Protein AF-A0A7X4F516-F1 (afdb_monomer)

Secondary structure (DSSP, 8-state):
--HHHHHHHHHHHHHHT----HHHH-----EEEEEEEEEEEEEEEETTEEEEEEEEEEEEEEEEESSSSSS-TT-EEEEEEEEEEEEETT-----

pLDDT: mean 74.11, std 15.55, range [41.09, 93.75]

Structure (mmCIF, N/CA/C/O backbone):
data_AF-A0A7X4F516-F1
#
_entry.id   AF-A0A7X4F516-F1
#
loop_
_atom_site.group_PDB
_atom_site.id
_atom_site.type_symbol
_atom_site.label_atom_id
_atom_site.label_alt_id
_atom_site.label_comp_id
_atom_site.label_asym_id
_atom_site.label_entity_id
_atom_site.label_seq_id
_atom_site.pdbx_PDB_ins_code
_atom_site.Cartn_x
_atom_site.Cartn_y
_atom_site.Cartn_z
_atom_site.occupancy
_atom_site.B_iso_or_equiv
_atom_site.auth_seq_id
_atom_site.auth_comp_id
_atom_site.auth_asym_id
_atom_site.auth_atom_id
_atom_site.pdbx_PDB_model_num
ATOM 1 N N . MET A 1 1 ? 37.131 -43.214 -36.039 1.00 46.22 1 MET A N 1
ATOM 2 C CA . MET A 1 1 ? 35.819 -42.816 -35.475 1.00 46.22 1 MET A CA 1
ATOM 3 C C . MET A 1 1 ? 36.057 -41.559 -34.647 1.00 46.22 1 MET A C 1
ATOM 5 O O . MET A 1 1 ? 35.999 -41.619 -33.431 1.00 46.22 1 MET A O 1
ATOM 9 N N . ASP A 1 2 ? 36.382 -40.428 -35.283 1.00 52.31 2 ASP A N 1
ATOM 10 C CA . ASP A 1 2 ? 36.984 -39.292 -34.548 1.00 52.31 2 ASP A CA 1
ATOM 11 C C . ASP A 1 2 ? 36.353 -37.932 -34.863 1.00 52.31 2 ASP A C 1
ATOM 13 O O . ASP A 1 2 ? 36.721 -36.916 -34.276 1.00 52.31 2 ASP A O 1
ATOM 17 N N . PHE A 1 3 ? 35.359 -37.895 -35.754 1.00 48.78 3 PHE A N 1
ATOM 18 C CA . PHE A 1 3 ? 34.747 -36.636 -36.184 1.00 48.78 3 PHE A CA 1
ATOM 19 C C . PHE A 1 3 ? 33.652 -36.135 -35.223 1.00 48.78 3 PHE A C 1
ATOM 21 O O . PHE A 1 3 ? 33.478 -34.933 -35.043 1.00 48.78 3 PHE A O 1
ATOM 28 N N . PHE A 1 4 ? 32.972 -37.046 -34.518 1.00 49.81 4 PHE A N 1
ATOM 29 C CA . PHE A 1 4 ? 31.867 -36.708 -33.607 1.00 49.81 4 PHE A CA 1
ATOM 30 C C . PHE A 1 4 ? 32.313 -36.180 -32.233 1.00 49.81 4 PHE A C 1
ATOM 32 O O . PHE A 1 4 ? 31.546 -35.510 -31.541 1.00 49.81 4 PHE A O 1
ATOM 39 N N . ARG A 1 5 ? 33.568 -36.418 -31.829 1.00 52.41 5 ARG A N 1
ATOM 40 C CA . ARG A 1 5 ? 34.048 -36.016 -30.497 1.00 52.41 5 ARG A CA 1
ATOM 41 C C . ARG A 1 5 ? 34.376 -34.524 -30.406 1.00 52.41 5 ARG A C 1
ATOM 43 O O . ARG A 1 5 ? 34.156 -33.929 -29.361 1.00 52.41 5 ARG A O 1
ATOM 50 N N . LYS A 1 6 ? 34.844 -33.905 -31.500 1.00 53.62 6 LYS A N 1
ATOM 51 C CA . LYS A 1 6 ? 35.173 -32.466 -31.535 1.00 53.62 6 LYS A CA 1
ATOM 52 C C . LYS A 1 6 ? 33.929 -31.573 -31.544 1.00 53.62 6 LYS A C 1
ATOM 54 O O . LYS A 1 6 ? 33.945 -30.536 -30.898 1.00 53.62 6 LYS A O 1
ATOM 59 N N . SER A 1 7 ? 32.854 -31.978 -32.223 1.00 56.22 7 SER A N 1
ATOM 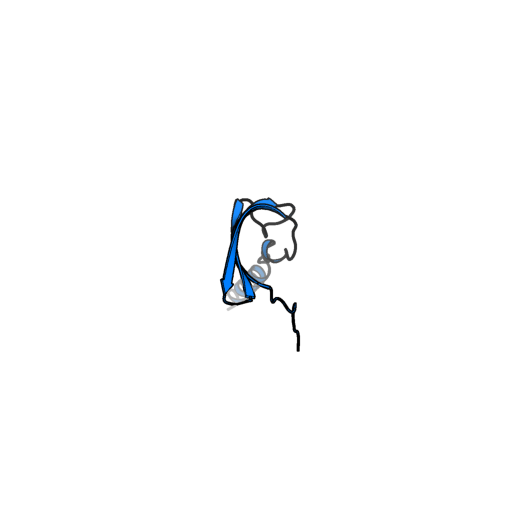60 C CA . SER A 1 7 ? 31.619 -31.179 -32.331 1.00 56.22 7 SER A CA 1
ATOM 61 C C . SER A 1 7 ? 30.905 -31.001 -30.984 1.00 56.22 7 SER A C 1
ATOM 63 O O . SER A 1 7 ? 30.439 -29.908 -30.665 1.00 56.22 7 SER A O 1
ATOM 65 N N . THR A 1 8 ? 30.904 -32.045 -30.153 1.00 58.47 8 THR A N 1
ATOM 66 C CA . THR A 1 8 ? 30.219 -32.036 -28.852 1.00 58.47 8 THR A CA 1
ATOM 67 C C . THR A 1 8 ? 30.855 -31.047 -27.867 1.00 58.47 8 THR A C 1
ATOM 69 O O . THR A 1 8 ? 30.149 -30.344 -27.150 1.00 58.47 8 THR A O 1
ATOM 72 N N . THR A 1 9 ? 32.186 -30.921 -27.869 1.00 60.22 9 THR A N 1
ATOM 73 C CA . THR A 1 9 ? 32.904 -30.001 -26.970 1.00 60.22 9 THR A CA 1
ATOM 74 C C . THR A 1 9 ? 32.600 -28.533 -27.276 1.00 60.22 9 THR A C 1
ATOM 76 O O . THR A 1 9 ? 32.477 -27.728 -26.359 1.00 60.22 9 THR A O 1
ATOM 79 N N . TRP A 1 10 ? 32.422 -28.183 -28.554 1.00 57.53 10 TRP A N 1
ATOM 80 C CA . TRP A 1 10 ? 32.080 -26.817 -28.968 1.00 57.53 10 TRP A CA 1
ATOM 81 C C . TRP A 1 10 ? 30.654 -26.415 -28.572 1.00 57.53 10 TRP A C 1
ATOM 83 O O . TRP A 1 10 ? 30.436 -25.272 -28.177 1.00 57.53 10 TRP A O 1
ATOM 93 N N . LEU A 1 11 ? 29.701 -27.352 -28.606 1.00 58.62 11 LEU A N 1
ATOM 94 C CA . LEU A 1 11 ? 28.323 -27.109 -28.161 1.00 58.62 11 LEU A CA 1
ATOM 95 C C . LEU A 1 11 ? 28.236 -26.865 -26.646 1.00 58.62 11 LEU A C 1
ATOM 97 O O . LEU A 1 11 ? 27.481 -26.002 -26.207 1.00 58.62 11 LEU A O 1
ATOM 101 N N . ILE A 1 12 ? 29.050 -27.570 -25.853 1.00 61.34 12 ILE A N 1
ATOM 102 C CA . ILE A 1 12 ? 29.114 -27.375 -24.395 1.00 61.34 12 ILE A CA 1
ATOM 103 C C . ILE A 1 12 ? 29.706 -25.999 -24.053 1.00 61.34 12 ILE A C 1
ATOM 105 O O . ILE A 1 12 ? 29.197 -25.316 -23.167 1.00 61.34 12 ILE A O 1
ATOM 109 N N . ILE A 1 13 ? 30.737 -25.556 -24.781 1.00 60.22 13 ILE A N 1
ATOM 110 C CA . ILE A 1 13 ? 31.334 -24.227 -24.579 1.00 60.22 13 ILE A CA 1
ATOM 111 C C . ILE A 1 13 ? 30.346 -23.120 -24.970 1.00 60.22 13 ILE A C 1
ATOM 113 O O . ILE A 1 13 ? 30.212 -22.150 -24.232 1.00 60.22 13 ILE A O 1
ATOM 117 N N . ALA A 1 14 ? 29.603 -23.277 -26.071 1.00 59.00 14 ALA A N 1
ATOM 118 C CA . ALA A 1 14 ? 28.599 -22.299 -26.497 1.00 59.00 14 ALA A CA 1
ATOM 119 C C . ALA A 1 14 ? 27.450 -22.129 -25.482 1.00 59.00 14 ALA A C 1
ATOM 121 O O . ALA A 1 14 ? 26.934 -21.025 -25.324 1.00 59.00 14 ALA A O 1
ATOM 122 N N . GLY A 1 15 ? 27.087 -23.191 -24.753 1.00 56.59 15 GLY A N 1
ATOM 123 C CA . GLY A 1 15 ? 26.088 -23.132 -23.682 1.00 56.59 15 GLY A CA 1
ATOM 124 C C . GLY A 1 15 ? 26.556 -22.401 -22.418 1.00 56.59 15 GLY A C 1
ATOM 125 O O . GLY A 1 15 ? 25.728 -21.846 -21.704 1.00 56.59 15 GLY A O 1
ATOM 126 N N . LEU A 1 16 ? 27.866 -22.345 -22.145 1.00 57.88 16 LEU A N 1
ATOM 127 C CA . LEU A 1 16 ? 28.406 -21.654 -20.963 1.00 57.88 16 LEU A CA 1
ATOM 128 C C . LEU A 1 16 ? 28.469 -20.127 -21.112 1.00 57.88 16 LEU A C 1
ATOM 130 O O . LEU A 1 16 ? 28.629 -19.429 -20.113 1.00 57.88 16 LEU A O 1
ATOM 134 N N . VAL A 1 17 ? 28.355 -19.603 -22.336 1.00 57.25 17 VAL A N 1
ATOM 135 C CA . VAL A 1 17 ? 28.415 -18.157 -22.619 1.00 57.25 17 VAL A CA 1
ATOM 136 C C . VAL A 1 17 ? 27.016 -17.562 -22.780 1.00 57.25 17 VAL A C 1
ATOM 138 O O . VAL A 1 17 ? 26.881 -16.453 -23.286 1.00 57.25 17 VAL A O 1
ATOM 141 N N . THR A 1 18 ? 25.951 -18.253 -22.357 1.00 57.50 18 THR A N 1
ATOM 142 C CA . THR A 1 18 ? 24.644 -17.596 -22.264 1.00 57.50 18 THR A CA 1
ATOM 143 C C . THR A 1 18 ? 24.768 -16.466 -21.243 1.00 57.50 18 THR A C 1
ATOM 145 O O . THR A 1 18 ? 24.995 -16.758 -20.064 1.00 57.50 18 THR A O 1
ATOM 148 N N . PRO A 1 19 ? 24.665 -15.189 -21.649 1.00 57.56 19 PRO A N 1
ATOM 149 C CA . PRO A 1 19 ? 24.712 -14.102 -20.694 1.00 57.56 19 PRO A CA 1
ATOM 150 C C . PRO A 1 19 ? 23.526 -14.289 -19.750 1.00 57.56 19 PRO A C 1
ATOM 152 O O . PRO A 1 19 ? 22.372 -14.271 -20.181 1.00 57.56 19 PRO A O 1
ATOM 155 N N . LEU A 1 20 ? 23.813 -14.504 -18.464 1.00 57.12 20 LEU A N 1
ATOM 156 C CA . LEU A 1 20 ? 22.821 -14.334 -17.409 1.00 57.12 20 LEU A CA 1
ATOM 157 C C . LEU A 1 20 ? 22.224 -12.946 -17.634 1.00 57.12 20 LEU A C 1
ATOM 159 O O . LEU A 1 20 ? 22.964 -11.960 -17.638 1.00 57.12 20 LEU A O 1
ATOM 163 N N . SER A 1 21 ? 20.932 -12.884 -17.966 1.00 55.12 21 SER A N 1
ATOM 164 C CA . SER A 1 21 ? 20.335 -11.644 -18.461 1.00 55.12 21 SER 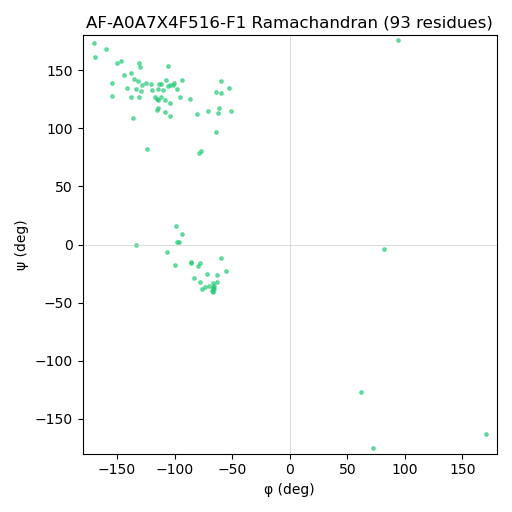A CA 1
ATOM 165 C C . SER A 1 21 ? 20.641 -10.499 -17.480 1.00 55.12 21 SER A C 1
ATOM 167 O O . SER A 1 21 ? 20.465 -10.698 -16.273 1.00 55.12 21 SER A O 1
ATOM 169 N N . PRO A 1 22 ? 21.061 -9.309 -17.944 1.00 55.47 22 PRO A N 1
ATOM 170 C CA . PRO A 1 22 ? 21.334 -8.170 -17.064 1.00 55.47 22 PRO A CA 1
ATOM 171 C C . PRO A 1 22 ? 20.146 -7.793 -16.166 1.00 55.47 22 PRO A C 1
ATOM 173 O O . PRO A 1 22 ? 20.343 -7.220 -15.098 1.00 55.47 22 PRO A O 1
ATOM 176 N N . ALA A 1 23 ? 18.923 -8.167 -16.563 1.00 54.16 23 ALA A N 1
ATOM 177 C CA . ALA A 1 23 ? 17.705 -7.975 -15.782 1.00 54.16 23 ALA A CA 1
ATOM 178 C C . ALA A 1 23 ? 17.695 -8.755 -14.450 1.00 54.16 23 ALA A C 1
ATOM 180 O O . ALA A 1 23 ? 17.052 -8.317 -13.505 1.00 54.16 23 ALA A O 1
ATOM 181 N N . LEU A 1 24 ? 18.430 -9.872 -14.346 1.00 52.19 24 LEU A N 1
ATOM 182 C CA . LEU A 1 24 ? 18.561 -10.662 -13.110 1.00 52.19 24 LEU A CA 1
ATOM 183 C C . LEU A 1 24 ? 19.669 -10.148 -12.176 1.00 52.19 24 LEU A C 1
ATOM 185 O O . LEU A 1 24 ? 19.712 -10.541 -11.015 1.00 52.19 24 LEU A O 1
ATOM 189 N N . ALA A 1 25 ? 20.575 -9.295 -12.667 1.00 58.09 25 ALA A N 1
ATOM 190 C CA . ALA A 1 25 ? 21.678 -8.751 -11.870 1.00 58.09 25 ALA A CA 1
ATOM 191 C C . ALA A 1 25 ? 21.282 -7.495 -11.078 1.00 58.09 25 ALA A C 1
ATOM 193 O O . ALA A 1 25 ? 21.994 -7.087 -10.161 1.00 58.09 25 ALA A O 1
ATOM 194 N N . GLN A 1 26 ? 20.159 -6.870 -11.431 1.00 60.34 26 GLN A N 1
ATOM 195 C CA . GLN A 1 26 ? 19.658 -5.705 -10.722 1.00 60.34 26 GLN A CA 1
ATOM 196 C C . GLN A 1 26 ? 18.925 -6.180 -9.468 1.00 60.34 26 GLN A C 1
ATOM 198 O O . GLN A 1 26 ? 17.888 -6.829 -9.544 1.00 60.34 26 GLN A O 1
ATOM 203 N N . THR A 1 27 ? 19.489 -5.874 -8.303 1.00 65.56 27 THR A N 1
ATOM 204 C CA . THR A 1 27 ? 18.886 -6.158 -6.989 1.00 65.56 27 THR A CA 1
ATOM 205 C C . THR A 1 27 ? 18.359 -4.896 -6.311 1.00 65.56 27 THR A C 1
ATOM 207 O O . THR A 1 27 ? 17.720 -4.970 -5.264 1.00 65.56 27 THR A O 1
ATOM 210 N N . SER A 1 28 ? 18.618 -3.731 -6.903 1.00 72.12 28 SER A N 1
ATOM 211 C CA . SER A 1 28 ? 18.193 -2.428 -6.413 1.00 72.12 28 SER A CA 1
ATOM 212 C C . SER A 1 28 ? 17.974 -1.463 -7.577 1.00 72.12 28 SER A C 1
ATOM 214 O O . SER A 1 28 ? 18.518 -1.632 -8.669 1.00 72.12 28 SER A O 1
ATOM 216 N N . GLY A 1 29 ? 17.143 -0.454 -7.342 1.00 77.25 29 GLY A N 1
ATOM 217 C CA . GLY A 1 29 ? 16.824 0.600 -8.295 1.00 77.25 29 GLY A CA 1
ATOM 218 C C . GLY A 1 29 ? 16.054 1.709 -7.591 1.00 77.25 29 GLY A C 1
ATOM 219 O O . GLY A 1 29 ? 15.517 1.504 -6.501 1.00 77.25 29 GLY A O 1
ATOM 220 N N . GLN A 1 30 ? 16.025 2.891 -8.196 1.00 84.88 30 GLN A N 1
ATOM 221 C CA . GLN A 1 30 ? 15.219 4.014 -7.725 1.00 84.88 30 GLN A CA 1
ATOM 222 C C . GLN A 1 30 ? 14.117 4.281 -8.736 1.00 84.88 30 GLN A C 1
ATOM 224 O O . GLN A 1 30 ? 14.358 4.251 -9.941 1.00 84.88 30 GLN A O 1
ATOM 229 N N . PHE A 1 31 ? 12.918 4.555 -8.246 1.00 87.88 31 PHE A N 1
ATOM 230 C CA . PHE A 1 31 ? 11.767 4.887 -9.068 1.00 87.88 31 PHE A CA 1
ATOM 231 C C . PHE A 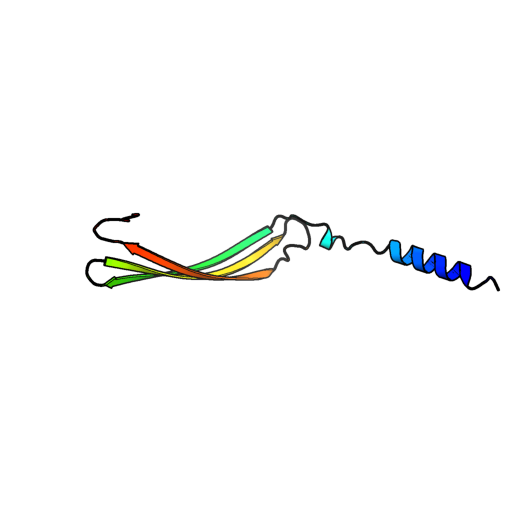1 31 ? 10.882 5.879 -8.320 1.00 87.88 31 PHE A C 1
ATOM 233 O O . PHE A 1 31 ? 10.946 5.992 -7.096 1.00 87.88 31 PHE A O 1
ATOM 240 N N . THR A 1 32 ? 10.072 6.617 -9.068 1.00 89.75 32 THR A N 1
ATOM 241 C CA . THR A 1 32 ? 9.089 7.555 -8.527 1.00 89.75 32 THR A CA 1
ATOM 242 C C . THR A 1 32 ? 7.690 7.009 -8.761 1.00 89.75 32 THR A C 1
ATOM 244 O O . THR A 1 32 ? 7.354 6.592 -9.871 1.00 89.75 32 THR A O 1
ATOM 247 N N . LEU A 1 33 ? 6.871 7.040 -7.711 1.00 91.56 33 LEU A N 1
ATOM 248 C CA . LEU A 1 33 ? 5.459 6.677 -7.745 1.00 91.56 33 LEU A CA 1
ATOM 249 C C . LEU A 1 33 ? 4.598 7.936 -7.675 1.00 91.56 33 LEU A C 1
ATOM 251 O O . LEU A 1 33 ? 4.832 8.799 -6.832 1.00 91.56 33 LEU A O 1
ATOM 255 N N . ALA A 1 34 ? 3.564 7.998 -8.506 1.00 93.75 34 ALA A N 1
ATOM 256 C CA . ALA A 1 34 ? 2.436 8.897 -8.305 1.00 93.75 34 ALA A CA 1
ATOM 257 C C . ALA A 1 34 ? 1.231 8.059 -7.884 1.00 93.75 34 ALA A C 1
ATOM 259 O O . ALA A 1 34 ? 0.873 7.110 -8.577 1.00 93.75 34 ALA A O 1
ATOM 260 N N . GLY A 1 35 ? 0.624 8.385 -6.745 1.00 93.19 35 GLY A N 1
ATOM 261 C CA . GLY A 1 35 ? -0.507 7.633 -6.209 1.00 93.19 35 GLY A CA 1
ATOM 262 C C . GLY A 1 35 ? -1.675 8.517 -5.814 1.00 93.19 35 GLY A C 1
ATOM 263 O O . GLY A 1 35 ? -1.511 9.701 -5.526 1.00 93.19 35 GLY A O 1
ATOM 264 N N . SER A 1 36 ? -2.858 7.915 -5.803 1.00 93.75 36 SER A N 1
ATOM 265 C CA . SER A 1 36 ? -4.095 8.510 -5.316 1.00 93.75 36 SER A CA 1
ATOM 266 C C . SER A 1 36 ? -4.766 7.522 -4.375 1.00 93.75 36 SER A C 1
ATOM 268 O O . SER A 1 36 ? -4.957 6.356 -4.725 1.00 93.75 36 SER A O 1
ATOM 270 N N . PHE A 1 37 ? -5.091 7.996 -3.175 1.00 92.19 37 PHE A N 1
ATOM 271 C CA . PHE A 1 37 ? -5.674 7.187 -2.115 1.00 92.19 37 PHE A CA 1
ATOM 272 C C . PHE A 1 37 ? -6.857 7.927 -1.506 1.00 92.19 37 PHE A C 1
ATOM 274 O O . PHE A 1 37 ? -6.763 9.117 -1.196 1.00 92.19 37 PHE A O 1
ATOM 281 N N . ALA A 1 38 ? -7.956 7.209 -1.330 1.00 92.25 38 ALA A N 1
ATOM 282 C CA . ALA A 1 38 ? -9.124 7.644 -0.594 1.00 92.25 38 ALA A CA 1
ATOM 283 C C . ALA A 1 38 ? -9.137 6.953 0.768 1.00 92.25 38 ALA A C 1
ATOM 285 O O . ALA A 1 38 ? -8.870 5.756 0.877 1.00 92.25 38 ALA A O 1
ATOM 286 N N . TYR A 1 39 ? -9.465 7.730 1.794 1.00 89.44 39 TYR A N 1
ATOM 287 C CA . TYR A 1 39 ? -9.661 7.240 3.147 1.00 89.44 39 TYR A CA 1
ATOM 288 C C . TYR A 1 39 ? -11.116 7.466 3.526 1.00 89.44 39 TYR A C 1
ATOM 290 O O . TYR A 1 39 ? -11.594 8.600 3.452 1.00 89.44 39 TYR A O 1
ATOM 298 N N . SER A 1 40 ? -11.802 6.409 3.944 1.00 88.38 40 SER A N 1
ATOM 299 C CA . SER A 1 40 ? -13.131 6.509 4.536 1.00 88.38 40 SER A CA 1
ATOM 300 C C . SER A 1 40 ? -13.064 6.017 5.967 1.00 88.38 40 SER A C 1
ATOM 302 O O . SER A 1 40 ? -12.595 4.908 6.219 1.00 88.38 40 SER A O 1
ATOM 304 N N . TYR A 1 41 ? -13.533 6.840 6.897 1.00 89.06 41 TYR A N 1
ATOM 305 C CA . TYR A 1 41 ? -13.610 6.494 8.308 1.00 89.06 41 TYR A CA 1
ATOM 306 C C . TYR A 1 41 ? -15.036 6.679 8.797 1.00 89.06 41 TYR A C 1
ATOM 308 O O . TYR A 1 41 ? -15.690 7.673 8.479 1.00 89.06 41 TYR A O 1
ATOM 316 N N . GLU A 1 42 ? -15.485 5.738 9.610 1.00 86.75 42 GLU A N 1
ATOM 317 C CA . GLU A 1 42 ? -16.764 5.772 10.292 1.00 86.75 42 GLU A CA 1
ATOM 318 C C . GLU A 1 42 ? -16.547 5.519 11.781 1.00 86.75 42 GLU A C 1
ATOM 320 O O . GLU A 1 42 ? -15.776 4.643 12.185 1.00 86.75 42 GLU A O 1
ATOM 325 N N . GLN A 1 43 ? -17.243 6.301 12.602 1.00 88.00 43 GLN A N 1
ATOM 326 C CA . GLN A 1 43 ? -17.317 6.063 14.034 1.00 88.00 43 GLN A CA 1
ATOM 327 C C . GLN A 1 43 ? -18.575 5.262 14.348 1.00 88.00 43 GLN A C 1
ATOM 329 O O . GLN A 1 43 ? -19.682 5.652 13.983 1.00 88.00 43 GLN A O 1
ATOM 334 N N . ILE A 1 44 ? -18.400 4.157 15.058 1.00 84.81 44 ILE A N 1
ATOM 335 C CA . ILE A 1 44 ? -19.465 3.255 15.472 1.00 84.81 44 ILE A CA 1
ATOM 336 C C . ILE A 1 44 ? -19.534 3.304 16.995 1.00 84.81 44 ILE A C 1
ATOM 338 O O . ILE A 1 44 ? -18.602 2.892 17.687 1.00 84.81 44 ILE A O 1
ATOM 342 N N . GLN A 1 45 ? -20.652 3.791 17.528 1.00 86.56 45 GLN A N 1
ATOM 343 C CA . GLN A 1 45 ? -20.887 3.783 18.968 1.00 86.56 45 GLN A CA 1
ATOM 344 C C . GLN A 1 45 ? -21.508 2.451 19.389 1.00 86.56 45 GLN A C 1
ATOM 346 O O . GLN A 1 45 ? -22.567 2.069 18.888 1.00 86.56 45 GLN A O 1
ATOM 351 N N . HIS A 1 46 ? -20.895 1.758 20.348 1.00 81.12 46 HIS A N 1
ATOM 352 C CA . HIS A 1 46 ? -21.470 0.547 20.928 1.00 81.12 46 HIS A CA 1
ATOM 353 C C . HIS A 1 46 ? -21.310 0.552 22.451 1.00 81.12 46 HIS A C 1
ATOM 355 O O . HIS A 1 46 ? -20.213 0.422 22.995 1.00 81.12 46 HIS A O 1
ATOM 361 N N . GLY A 1 47 ? -22.428 0.735 23.159 1.00 85.12 47 GLY A N 1
ATOM 362 C CA . GLY A 1 47 ? -22.416 0.938 24.606 1.00 85.12 47 GLY A CA 1
ATOM 363 C C . GLY A 1 47 ? -21.654 2.213 24.987 1.00 85.12 47 GLY A C 1
ATOM 364 O O . GLY A 1 47 ? -21.955 3.290 24.480 1.00 85.12 47 GLY A O 1
ATOM 365 N N . GLY A 1 48 ? -20.674 2.084 25.887 1.00 83.69 48 GLY A N 1
ATOM 366 C CA . GLY A 1 48 ? -19.795 3.179 26.324 1.00 83.69 48 GLY A CA 1
ATOM 367 C C . GLY A 1 48 ? -18.473 3.292 25.554 1.00 83.69 48 GLY A C 1
ATOM 368 O O . GLY A 1 48 ? -17.603 4.047 25.980 1.00 83.69 48 GLY A O 1
ATOM 369 N N . THR A 1 49 ? -18.310 2.531 24.469 1.00 75.69 49 THR A N 1
ATOM 370 C CA . THR A 1 49 ? -17.077 2.465 23.673 1.00 75.69 49 THR A CA 1
ATOM 371 C C . THR A 1 49 ? -17.323 3.036 22.281 1.00 75.69 49 THR A C 1
ATOM 373 O O . THR A 1 49 ? -18.360 2.762 21.665 1.00 75.69 49 THR A O 1
ATOM 376 N N . THR A 1 50 ? -16.365 3.820 21.789 1.00 83.75 50 THR A N 1
ATOM 377 C CA . THR A 1 50 ? -16.371 4.367 20.430 1.00 83.75 50 THR A CA 1
ATOM 378 C C . THR A 1 50 ? -15.388 3.573 19.584 1.00 83.75 50 THR A C 1
ATOM 380 O O . THR A 1 50 ? -14.202 3.502 19.890 1.00 83.75 50 THR A O 1
ATOM 383 N N . PHE A 1 51 ? -15.862 2.978 18.499 1.00 82.56 51 PHE A N 1
ATOM 384 C CA . PHE A 1 51 ? -15.015 2.300 17.526 1.00 82.56 51 PHE A CA 1
ATOM 385 C C . PHE A 1 51 ? -14.820 3.212 16.323 1.00 82.56 51 PHE A C 1
ATOM 387 O O . PHE A 1 51 ? -15.775 3.816 15.855 1.00 82.56 51 PHE A O 1
ATOM 394 N N . THR A 1 52 ? -13.605 3.305 15.796 1.00 85.94 52 THR A N 1
ATOM 395 C CA . THR A 1 52 ? -13.358 3.883 14.471 1.00 85.94 52 THR A CA 1
ATOM 396 C C . THR A 1 52 ? -12.990 2.747 13.535 1.00 85.94 52 THR A C 1
ATOM 398 O O . THR A 1 52 ? -11.965 2.092 13.716 1.00 85.94 52 THR A O 1
ATOM 401 N N . GLY A 1 53 ? -13.843 2.495 12.552 1.00 85.44 53 GLY A N 1
ATOM 402 C CA . GLY A 1 53 ? -13.561 1.603 11.436 1.00 85.44 53 GLY A CA 1
ATOM 403 C C . GLY A 1 53 ? -13.308 2.423 10.181 1.00 85.44 53 GLY A C 1
ATOM 404 O O . GLY A 1 53 ? -13.796 3.542 10.047 1.00 85.44 53 GLY A O 1
ATOM 405 N N . GLY A 1 54 ? -12.547 1.888 9.242 1.00 87.94 54 GLY A N 1
ATOM 406 C CA . GLY A 1 54 ? -12.326 2.566 7.981 1.00 87.94 54 GLY A CA 1
ATOM 407 C C . GLY A 1 54 ? -11.636 1.706 6.946 1.00 87.94 54 GLY A C 1
ATOM 408 O O . GLY A 1 54 ? -11.176 0.596 7.221 1.00 87.94 54 GLY A O 1
ATOM 409 N N . ASN A 1 55 ? -11.548 2.246 5.741 1.00 88.88 55 ASN A N 1
ATOM 410 C CA . ASN A 1 55 ? -10.767 1.679 4.662 1.00 88.88 55 ASN A CA 1
ATOM 411 C C . ASN A 1 55 ? -9.865 2.741 4.026 1.00 88.88 55 ASN A C 1
ATOM 413 O O . ASN A 1 55 ? -10.126 3.946 4.049 1.00 88.88 55 ASN A O 1
ATOM 417 N N . LEU A 1 56 ? -8.767 2.251 3.471 1.00 88.00 56 LEU A N 1
ATOM 418 C CA . LEU A 1 56 ? -7.923 2.952 2.525 1.00 88.00 56 LEU A CA 1
ATOM 419 C C . LEU A 1 56 ? -8.050 2.193 1.217 1.00 88.00 56 LEU A C 1
ATOM 421 O O . LEU A 1 56 ? -7.777 0.994 1.176 1.00 88.00 56 LEU A O 1
ATOM 425 N N . GLU A 1 57 ? -8.428 2.887 0.156 1.00 93.56 57 GLU A N 1
ATOM 426 C CA . GLU A 1 57 ? -8.475 2.332 -1.192 1.00 93.56 57 GLU A CA 1
ATOM 427 C C . GLU A 1 57 ? -7.782 3.280 -2.158 1.00 93.56 57 GLU A C 1
ATOM 429 O O . GLU A 1 57 ? -7.898 4.502 -2.058 1.00 93.56 57 GLU A O 1
ATOM 434 N N . GLY A 1 58 ? -7.034 2.729 -3.102 1.00 91.88 58 GLY A N 1
ATOM 435 C CA . GLY A 1 58 ? -6.360 3.547 -4.088 1.00 91.88 58 GLY A CA 1
ATOM 436 C C . GLY A 1 58 ? -5.378 2.770 -4.930 1.00 91.88 58 GLY A C 1
ATOM 437 O O . GLY A 1 58 ? -5.386 1.538 -4.996 1.00 91.88 58 GLY A O 1
ATOM 438 N N . GLY A 1 59 ? -4.504 3.518 -5.577 1.00 93.38 59 GLY A N 1
ATOM 439 C CA . GLY A 1 59 ? -3.454 2.939 -6.381 1.00 93.38 59 GLY A CA 1
ATOM 440 C C . GLY A 1 59 ? -2.316 3.905 -6.624 1.00 93.38 59 GLY A C 1
ATOM 441 O O . GLY A 1 59 ? -2.409 5.104 -6.357 1.00 93.38 59 GLY A O 1
ATOM 442 N N . ALA A 1 60 ? -1.228 3.354 -7.138 1.00 92.62 60 ALA A N 1
ATOM 443 C CA . ALA A 1 60 ? -0.055 4.109 -7.528 1.00 92.62 60 ALA A CA 1
ATOM 444 C C . ALA A 1 60 ? 0.498 3.602 -8.855 1.00 92.62 60 ALA A C 1
ATOM 446 O O . ALA A 1 60 ? 0.437 2.411 -9.154 1.00 92.62 60 ALA A O 1
ATOM 447 N N . THR A 1 61 ? 1.070 4.513 -9.627 1.00 93.25 61 THR A N 1
ATOM 448 C CA . THR A 1 61 ? 1.704 4.239 -10.912 1.00 93.25 61 THR A CA 1
ATOM 449 C C . THR A 1 61 ? 3.160 4.665 -10.848 1.00 93.25 61 THR A C 1
ATOM 451 O O . THR A 1 61 ? 3.478 5.736 -10.323 1.00 93.25 61 THR A O 1
ATOM 454 N N . ILE A 1 62 ? 4.058 3.853 -11.401 1.00 91.00 62 ILE A N 1
ATOM 455 C CA . ILE A 1 62 ? 5.454 4.258 -11.598 1.00 91.00 62 ILE A CA 1
ATOM 456 C C . ILE A 1 62 ? 5.488 5.301 -12.713 1.00 91.00 62 ILE A C 1
ATOM 458 O O . ILE A 1 62 ? 5.174 4.991 -13.859 1.00 91.00 62 ILE A O 1
ATOM 462 N N . VAL A 1 63 ? 5.865 6.534 -12.379 1.00 91.44 63 VAL A N 1
ATOM 463 C CA . VAL A 1 63 ? 5.926 7.659 -13.331 1.00 91.44 63 VAL A CA 1
ATOM 464 C C . VAL A 1 63 ? 7.335 7.940 -13.836 1.00 91.44 63 VAL A C 1
ATOM 466 O O . VAL A 1 63 ? 7.494 8.630 -14.835 1.00 91.44 63 VAL A O 1
ATOM 469 N N . SER A 1 64 ? 8.355 7.431 -13.146 1.00 88.81 64 SER A N 1
ATOM 470 C CA . SER A 1 64 ? 9.737 7.508 -13.606 1.00 88.81 64 SER A CA 1
ATOM 471 C C . SER A 1 64 ? 10.566 6.378 -13.013 1.00 88.81 64 SER A C 1
ATOM 473 O O . SER A 1 64 ? 10.431 6.071 -11.824 1.00 88.81 64 SER A O 1
ATOM 475 N N . SER A 1 65 ? 11.441 5.788 -13.823 1.00 85.12 65 SER A N 1
ATOM 476 C CA . SER A 1 65 ? 12.417 4.789 -13.398 1.00 85.12 65 SER A CA 1
ATOM 477 C C . SER A 1 65 ? 13.829 5.343 -13.557 1.00 85.12 65 SER A C 1
ATOM 479 O O . SER A 1 65 ? 14.267 5.683 -14.652 1.00 85.12 65 SER A O 1
ATOM 481 N N . GLY A 1 66 ? 14.548 5.476 -12.444 1.00 72.44 66 GLY A N 1
ATOM 482 C CA . GLY A 1 66 ? 15.871 6.093 -12.420 1.00 72.44 66 GLY A CA 1
ATOM 483 C C . GLY A 1 66 ? 16.961 5.180 -12.973 1.00 72.44 66 GLY A C 1
ATOM 484 O O . GLY A 1 66 ? 17.869 5.659 -13.648 1.00 72.44 66 GLY A O 1
ATOM 485 N N . GLN A 1 67 ? 16.892 3.872 -12.689 1.00 67.94 67 GLN A N 1
ATOM 486 C CA . GLN A 1 67 ? 17.858 2.880 -13.171 1.00 67.94 67 GLN A CA 1
ATOM 487 C C . GLN A 1 67 ? 17.238 1.481 -13.249 1.00 67.94 67 GLN A C 1
ATOM 489 O O . GLN A 1 67 ? 16.750 0.952 -12.251 1.00 67.94 67 GLN A O 1
ATOM 494 N N . GLY A 1 68 ? 17.373 0.855 -14.420 1.00 63.34 68 GLY A N 1
ATOM 495 C CA . GLY A 1 68 ? 17.106 -0.566 -14.607 1.00 63.34 68 GLY A CA 1
ATOM 496 C C . GLY A 1 68 ? 15.701 -0.931 -15.084 1.00 63.34 68 GLY A C 1
ATOM 497 O O . GLY A 1 68 ? 14.840 -0.081 -15.265 1.00 63.34 68 GLY A O 1
ATOM 498 N N . SER A 1 69 ? 15.488 -2.225 -15.333 1.00 69.25 69 SER A N 1
ATOM 499 C CA . SER A 1 69 ? 14.216 -2.782 -15.820 1.00 69.25 69 SER A CA 1
ATOM 500 C C . SER A 1 69 ? 13.328 -3.336 -14.702 1.00 69.25 69 SER A C 1
ATOM 502 O O . SER A 1 69 ? 12.275 -3.897 -14.986 1.00 69.25 69 SER A O 1
ATOM 504 N N . LEU A 1 70 ? 13.760 -3.219 -13.441 1.00 74.56 70 LEU A N 1
ATOM 505 C CA . LEU A 1 70 ? 13.040 -3.740 -12.273 1.00 74.56 70 LEU A CA 1
ATOM 506 C C . LEU A 1 70 ? 11.711 -3.030 -12.010 1.00 74.56 70 LEU A C 1
ATOM 508 O O . LEU A 1 70 ? 10.774 -3.656 -11.524 1.00 74.56 70 LEU A O 1
ATOM 512 N N . PHE A 1 71 ? 11.642 -1.736 -12.323 1.00 80.19 71 PHE A N 1
ATOM 513 C CA . PHE A 1 71 ? 10.474 -0.893 -12.082 1.00 80.19 71 PHE A CA 1
ATOM 514 C C . PHE A 1 71 ? 10.037 -0.257 -13.404 1.00 80.19 71 PHE A C 1
ATOM 516 O O . PHE A 1 71 ? 10.455 0.864 -13.705 1.00 80.19 71 PHE A O 1
ATOM 523 N N . PRO A 1 72 ? 9.271 -0.981 -14.240 1.00 82.94 72 PRO A N 1
ATOM 524 C CA . PRO A 1 72 ? 8.754 -0.451 -15.492 1.00 82.94 72 PRO A CA 1
ATOM 525 C C . PRO A 1 72 ? 7.864 0.770 -15.259 1.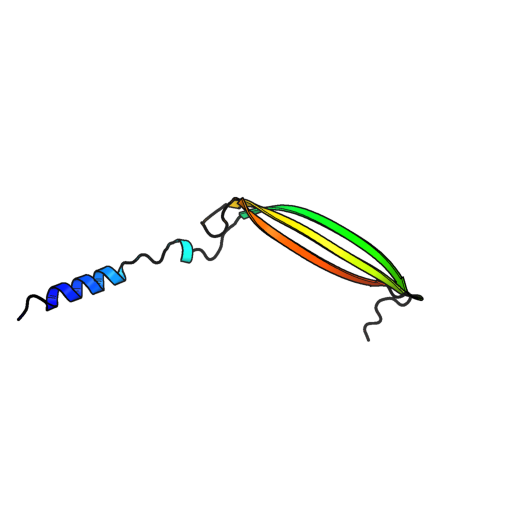00 82.94 72 PRO A C 1
ATOM 527 O O . PRO A 1 72 ? 6.926 0.732 -14.460 1.00 82.94 72 PRO A O 1
ATOM 530 N N . GLU A 1 73 ? 8.129 1.845 -15.997 1.00 89.00 73 GLU A N 1
ATOM 531 C CA . GLU A 1 73 ? 7.230 2.997 -16.040 1.00 89.00 73 GLU A CA 1
ATOM 532 C C . GLU A 1 73 ? 5.847 2.577 -16.556 1.00 89.00 73 GLU A C 1
ATOM 534 O O . GLU A 1 73 ? 5.716 1.739 -17.450 1.00 89.00 73 GLU A O 1
ATOM 539 N N . GLY A 1 74 ? 4.798 3.137 -15.958 1.00 87.06 74 GLY A N 1
ATOM 540 C CA . GLY A 1 74 ? 3.410 2.779 -16.238 1.00 87.06 74 GLY A CA 1
ATOM 541 C C . GLY A 1 74 ? 2.907 1.533 -15.503 1.00 87.06 74 GLY A C 1
ATOM 542 O O . GLY A 1 74 ? 1.716 1.233 -15.595 1.00 87.06 74 GLY A O 1
ATOM 543 N N . GLN A 1 75 ? 3.751 0.819 -14.746 1.00 86.06 75 GLN A N 1
ATOM 544 C CA . GLN A 1 75 ? 3.272 -0.256 -13.876 1.00 86.06 75 GLN A CA 1
ATOM 545 C C . GLN A 1 75 ? 2.364 0.314 -12.779 1.00 86.06 75 GLN A C 1
ATOM 547 O O . GLN A 1 75 ? 2.721 1.281 -12.104 1.00 86.06 75 GLN A O 1
ATOM 552 N N . ASN A 1 76 ? 1.200 -0.317 -12.604 1.00 87.94 76 ASN A N 1
ATOM 553 C CA . ASN A 1 76 ? 0.180 0.084 -11.640 1.00 87.94 76 ASN A CA 1
ATOM 554 C C . ASN A 1 76 ? 0.125 -0.883 -10.456 1.00 87.94 76 ASN A C 1
ATOM 556 O O . ASN A 1 76 ? 0.198 -2.101 -10.627 1.00 87.94 76 ASN A O 1
ATOM 560 N N . PHE A 1 77 ? -0.086 -0.325 -9.272 1.00 86.62 77 PHE A N 1
ATOM 561 C CA . PHE A 1 77 ? -0.332 -1.036 -8.029 1.00 86.62 77 PHE A CA 1
ATOM 562 C C . PHE A 1 77 ? -1.697 -0.622 -7.501 1.00 86.62 77 PHE A C 1
ATOM 564 O O . PHE A 1 77 ? -1.997 0.568 -7.440 1.00 86.62 77 PHE A O 1
ATOM 571 N N . LEU A 1 78 ? -2.509 -1.598 -7.109 1.00 89.69 78 LEU A N 1
ATOM 572 C CA . LEU A 1 78 ? -3.741 -1.355 -6.369 1.00 89.69 78 LEU A CA 1
ATOM 573 C C . LEU A 1 78 ? -3.478 -1.633 -4.895 1.00 89.69 78 LEU A C 1
ATOM 575 O O . LEU A 1 78 ? -2.803 -2.607 -4.558 1.00 89.69 78 LEU A O 1
ATOM 579 N N . GLN A 1 79 ? -4.015 -0.784 -4.028 1.00 85.62 79 GLN A N 1
ATOM 580 C CA . GLN A 1 79 ? -3.900 -0.930 -2.588 1.00 85.62 79 GLN A CA 1
ATOM 581 C C . GLN A 1 79 ? -5.278 -0.828 -1.944 1.00 85.62 79 GLN A C 1
ATOM 583 O O . GLN A 1 79 ? -6.048 0.088 -2.227 1.00 85.62 79 GLN A O 1
ATOM 588 N N . SER A 1 80 ? -5.563 -1.779 -1.060 1.00 88.00 80 SER A N 1
ATOM 589 C CA . SER A 1 80 ? -6.742 -1.775 -0.205 1.00 88.00 80 SER A CA 1
ATOM 590 C C . SER A 1 80 ? -6.324 -2.227 1.192 1.00 88.00 80 SER A C 1
ATOM 592 O O . SER A 1 80 ? -5.674 -3.264 1.335 1.00 88.00 80 SER A O 1
ATOM 594 N N . CYS A 1 81 ? -6.655 -1.435 2.208 1.00 85.75 81 CYS A N 1
ATOM 595 C CA . CYS A 1 81 ? -6.374 -1.726 3.611 1.00 85.75 81 CYS A CA 1
ATOM 596 C C . CYS A 1 81 ? -7.613 -1.426 4.458 1.00 85.75 81 CYS A C 1
ATOM 598 O O . CYS A 1 81 ? -8.287 -0.424 4.236 1.00 85.75 81 CYS A O 1
ATOM 600 N N . VAL A 1 82 ? -7.872 -2.250 5.473 1.00 84.44 82 VAL A N 1
ATOM 601 C CA . VAL A 1 82 ? -8.881 -1.970 6.507 1.00 84.44 82 VAL A CA 1
ATOM 602 C C . VAL A 1 82 ? -8.173 -1.389 7.727 1.00 84.44 82 VAL A C 1
ATOM 604 O O . VAL A 1 82 ? -7.142 -1.911 8.151 1.00 84.44 82 VAL A O 1
ATOM 607 N N . VAL A 1 83 ? -8.719 -0.313 8.286 1.00 79.38 83 VAL A N 1
ATOM 608 C C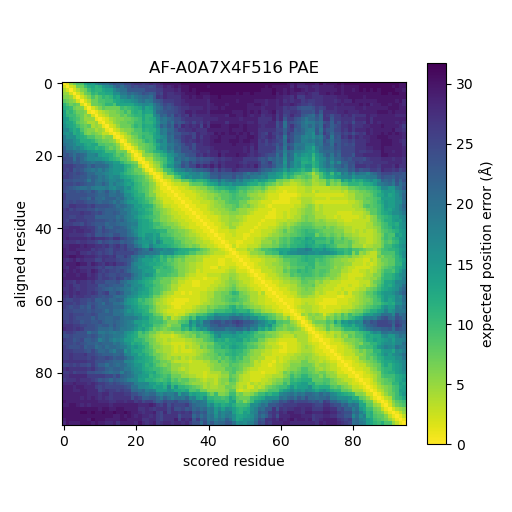A . VAL A 1 83 ? -8.231 0.340 9.504 1.00 79.38 83 VAL A CA 1
ATOM 609 C C . VAL A 1 83 ? -9.287 0.187 10.590 1.00 79.38 83 VAL A C 1
ATOM 611 O O . VAL A 1 83 ? -10.471 0.407 10.350 1.00 79.38 83 VAL A O 1
ATOM 614 N N . PHE A 1 84 ? -8.866 -0.198 11.790 1.00 79.31 84 PHE A N 1
ATOM 615 C CA . PHE A 1 84 ? -9.749 -0.329 12.943 1.00 79.31 84 PHE A CA 1
ATOM 616 C C . PHE A 1 84 ? -9.032 0.150 14.203 1.00 79.31 84 PHE A C 1
ATOM 618 O O . PHE A 1 84 ? -7.877 -0.209 14.436 1.00 79.31 84 PHE A O 1
ATOM 625 N N . SER A 1 85 ? -9.719 0.939 15.020 1.00 79.25 85 SER A N 1
ATOM 626 C CA . SER A 1 85 ? -9.257 1.359 16.340 1.00 79.25 85 SER A CA 1
ATOM 627 C C . SER A 1 85 ? -10.421 1.448 17.321 1.00 79.25 85 SER A C 1
ATOM 629 O O . SER A 1 85 ? -11.520 1.855 16.951 1.00 79.25 85 SER A O 1
ATOM 631 N N . GLU A 1 86 ? -10.163 1.130 18.583 1.00 76.69 86 GLU A N 1
ATOM 632 C CA . GLU A 1 86 ? -11.127 1.218 19.679 1.00 76.69 86 GLU A CA 1
ATOM 633 C C . GLU A 1 86 ? -10.707 2.330 20.648 1.00 76.69 86 GLU A C 1
ATOM 635 O O . GLU A 1 86 ? -9.580 2.33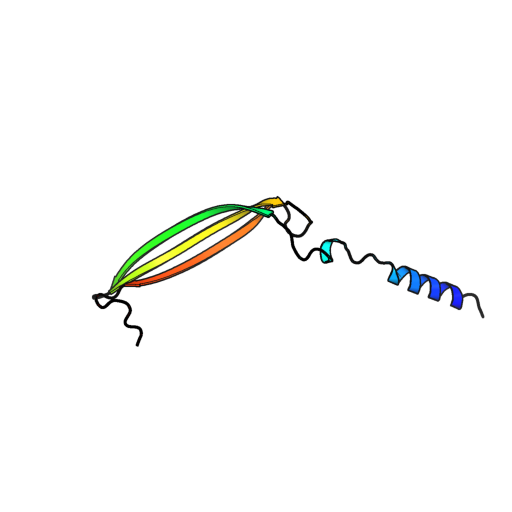6 21.143 1.00 76.69 86 GLU A O 1
ATOM 640 N N . GLU A 1 87 ? -11.613 3.263 20.937 1.00 68.12 87 GLU A N 1
ATOM 641 C CA . GLU A 1 87 ? -11.474 4.239 22.012 1.00 68.12 87 GLU A CA 1
ATOM 642 C C . GLU A 1 87 ? -12.373 3.824 23.185 1.00 68.12 87 GLU A C 1
ATOM 644 O O . GLU A 1 87 ? -13.605 3.876 23.119 1.00 68.12 87 GLU A O 1
ATOM 649 N N . SER A 1 88 ? -11.740 3.403 24.281 1.00 58.47 88 SER A N 1
ATOM 650 C CA . SER A 1 88 ? -12.414 3.120 25.548 1.00 58.47 88 SER A CA 1
ATOM 651 C C . SER A 1 88 ? -12.367 4.358 26.449 1.00 58.47 88 SER A C 1
ATOM 653 O O . SER A 1 88 ? -11.331 5.015 26.554 1.00 58.47 88 SER A O 1
ATOM 655 N N . ALA A 1 89 ? -13.446 4.637 27.190 1.00 62.28 89 ALA A N 1
ATOM 656 C CA . ALA A 1 89 ? -13.483 5.723 28.180 1.00 62.28 89 ALA A CA 1
ATOM 657 C C . ALA A 1 89 ? -12.432 5.582 29.309 1.00 62.28 89 ALA A C 1
ATOM 659 O O . ALA A 1 89 ? -12.220 6.519 30.077 1.00 62.28 89 ALA A O 1
ATOM 660 N N . ARG A 1 90 ? -11.778 4.417 29.434 1.00 60.38 90 ARG A N 1
ATOM 661 C CA . ARG A 1 90 ? -10.668 4.168 30.370 1.00 60.38 90 ARG A CA 1
ATOM 662 C C . ARG A 1 90 ? -9.280 4.289 29.720 1.00 60.38 90 ARG A C 1
ATOM 664 O O . ARG A 1 90 ? -8.288 4.063 30.404 1.00 60.38 90 ARG A O 1
ATOM 671 N N . GLY A 1 91 ? -9.194 4.643 28.435 1.00 56.53 91 GLY A N 1
ATOM 672 C CA . GLY A 1 91 ? -7.969 4.531 27.639 1.00 56.53 91 GLY A CA 1
ATOM 673 C C . GLY A 1 91 ? -7.623 3.075 27.290 1.00 56.53 91 GLY A C 1
ATOM 674 O O . GLY A 1 91 ? -8.401 2.158 27.565 1.00 56.53 91 GLY A O 1
ATOM 675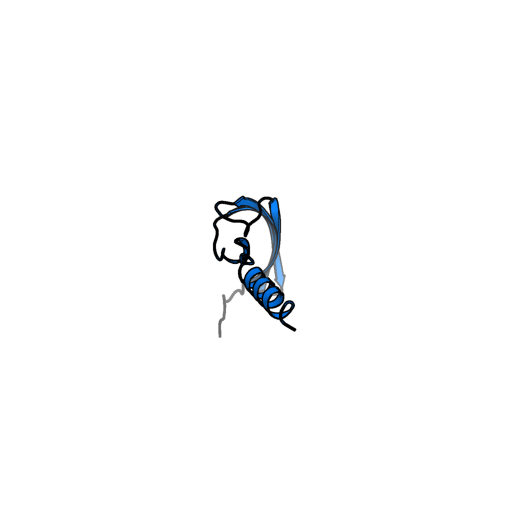 N N . LEU A 1 92 ? -6.465 2.860 26.656 1.00 50.06 92 LEU A N 1
ATOM 676 C CA . LEU A 1 92 ? -5.893 1.534 26.372 1.00 50.06 92 LEU A CA 1
ATOM 677 C C . LEU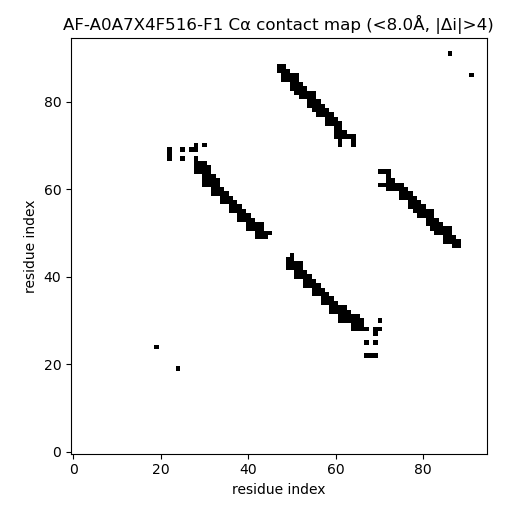 A 1 92 ? -5.547 0.817 27.696 1.00 50.06 92 LEU A C 1
ATOM 679 O O . LEU A 1 92 ? -4.478 1.047 28.258 1.00 50.06 92 LEU A O 1
ATOM 683 N N . ASP A 1 93 ? -6.431 -0.051 28.202 1.00 54.12 93 ASP A N 1
ATOM 684 C CA . ASP A 1 93 ? -6.107 -0.974 29.306 1.00 54.12 93 ASP A CA 1
ATOM 685 C C . ASP A 1 93 ? -5.320 -2.163 28.728 1.00 54.12 93 ASP A C 1
ATOM 687 O O . ASP A 1 93 ? -5.867 -3.224 28.429 1.00 54.12 93 ASP A O 1
ATOM 691 N N . LEU A 1 94 ? -4.026 -1.938 28.481 1.00 43.47 94 LEU A N 1
ATOM 69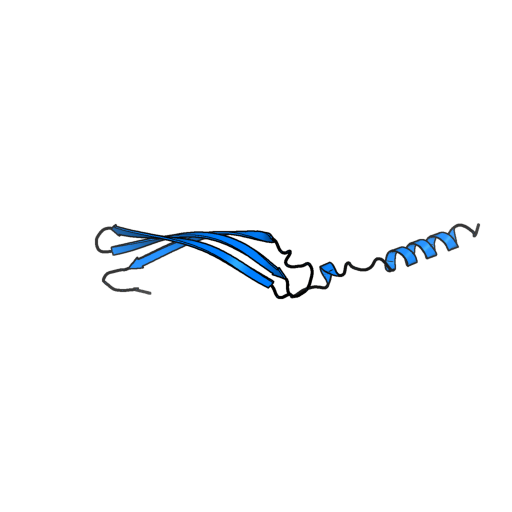2 C CA . LEU A 1 94 ? -3.055 -2.976 28.129 1.00 43.47 94 LEU A CA 1
ATOM 693 C C . LEU A 1 94 ? -2.664 -3.736 29.405 1.00 43.47 94 LEU A C 1
ATOM 695 O O . LEU A 1 94 ? -1.630 -3.443 30.010 1.00 43.47 94 LEU A O 1
ATOM 699 N N . LYS A 1 95 ? -3.505 -4.674 29.839 1.00 41.09 95 LYS A N 1
ATOM 700 C CA . LYS A 1 95 ? -3.153 -5.665 30.865 1.00 41.09 95 LYS A CA 1
ATOM 701 C C . LYS A 1 95 ? -2.874 -7.025 30.258 1.00 41.09 95 LYS A C 1
ATOM 703 O O . LYS A 1 95 ? -3.665 -7.451 29.390 1.00 41.09 95 LYS A O 1
#

Mean predicted aligned error: 14.77 Å

Radius of gyration: 28.25 Å; Cα contacts (8 Å, |Δi|>4): 142; chains: 1; bounding box: 59×52×67 Å

Nearest PDB structures (foldseek):
  4v2t-assembly1_A  TM=5.072E-01  e=6.920E+00  Pleurotus ostreatus
  8b6w-assembly1_A  TM=3.442E-01  e=5.828E+00  Pseudomonas monteilii
  7nyd-assembly1_D  TM=2.926E-01  e=7.328E+00  Homo sapiens
  7nyc-assembly1_B  TM=2.789E-01  e=9.213E+00  Homo sapiens

Sequence (95 aa):
MDFFRKSTTWLIIAGLVTPLSPALAQTSGQFTLAGSFAYSYEQIQHGGTTFTGGNLEGGATIVSSGQGSLFPEGQNFLQSCVVFSEESARGLDLK

Foldseek 3Di:
DPPVVVVVVVVVVVVVPPPPPVQVVDPDWDFDKDKDKDKDWDWDDDPQKIKIKIKIWIKIFTCGTPDHDPHDGGDMDTDMDIDIDIDHPVGPPPD

Solvent-accessible surface area (backbone atoms only — not comparable to full-atom values): 5905 Å² total; per-residue (Å²): 143,69,74,72,65,61,58,54,56,54,56,55,55,60,62,72,66,60,73,76,56,71,76,76,72,59,88,72,69,50,70,42,73,51,68,53,75,49,76,49,76,46,79,48,80,55,92,82,32,43,30,40,42,33,40,39,42,38,37,35,29,27,74,39,52,74,48,72,78,89,54,54,62,70,46,73,45,81,45,77,47,81,45,77,50,77,47,46,89,81,51,90,80,87,122